Protein AF-A0A060CMR4-F1 (afdb_monomer_lite)

Sequence (78 aa):
MGYVVIQPIARWAFKNWSILSYRQLINYLIQRGECVVVTGGRSEAEFSAIQDIVHGCQPSERIINLAGKLEIPELAAL

InterPro domains:
  IPR002201 Glycosyl transferase, family 9 [PF01075] (3-78)

Radius of gyration: 11.99 Å; chains: 1; bounding box: 28×29×30 Å

Foldseek 3Di:
DDAAEDEQDDPDRVPGDDLVVLQVVVQVCVVVVHQYEYEEAPDPVSVVSVCSSVVSHDDDPSYHYCYNVDDPVRVVVD

Structure (mmCIF, N/CA/C/O backbone):
data_AF-A0A060CMR4-F1
#
_entry.id   AF-A0A060CMR4-F1
#
loop_
_atom_site.group_PDB
_atom_site.id
_atom_site.type_symbol
_atom_site.label_atom_id
_atom_site.label_alt_id
_atom_site.label_comp_id
_atom_site.label_asym_id
_atom_site.label_entity_id
_atom_site.label_seq_id
_atom_site.pdbx_PDB_ins_code
_atom_site.Cartn_x
_atom_site.Cartn_y
_atom_site.Cartn_z
_atom_site.occupancy
_atom_site.B_iso_or_equiv
_atom_site.auth_seq_id
_atom_site.auth_comp_id
_atom_site.auth_asym_id
_atom_site.auth_atom_id
_atom_site.pdbx_PDB_model_num
ATOM 1 N N . MET A 1 1 ? -15.448 -8.696 11.131 1.00 65.62 1 MET A N 1
ATOM 2 C CA . MET A 1 1 ? -15.131 -7.280 10.843 1.00 65.62 1 MET A CA 1
ATOM 3 C C . MET A 1 1 ? -14.414 -7.262 9.504 1.00 65.62 1 MET A C 1
ATOM 5 O O . MET A 1 1 ? -13.571 -8.127 9.316 1.00 65.62 1 MET A O 1
ATOM 9 N N . GLY A 1 2 ? -14.818 -6.405 8.565 1.00 90.44 2 GLY A N 1
ATOM 10 C CA . GLY A 1 2 ? -14.232 -6.354 7.217 1.00 90.44 2 GLY A CA 1
ATOM 11 C C . GLY A 1 2 ? -13.097 -5.334 7.107 1.00 90.44 2 GLY A C 1
ATOM 12 O O . GLY A 1 2 ? -12.911 -4.514 8.005 1.00 90.44 2 GLY A O 1
ATOM 13 N N . TYR A 1 3 ? -12.357 -5.391 6.004 1.00 97.62 3 TYR A N 1
ATOM 14 C CA . TYR A 1 3 ? -11.380 -4.381 5.595 1.00 97.62 3 TYR A CA 1
ATOM 15 C C . TYR A 1 3 ? -11.428 -4.192 4.079 1.00 97.62 3 TYR A C 1
ATOM 17 O O . TYR A 1 3 ? -11.976 -5.019 3.350 1.00 97.62 3 TYR A O 1
ATOM 25 N N . VAL A 1 4 ? -10.833 -3.098 3.608 1.00 98.31 4 VAL A N 1
ATOM 26 C CA . V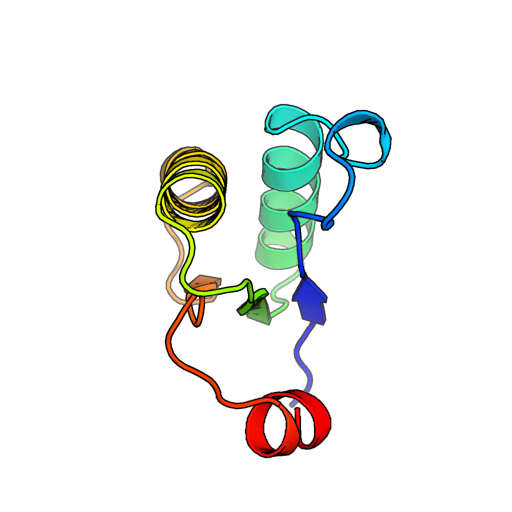AL A 1 4 ? -10.651 -2.801 2.187 1.00 98.31 4 VAL A CA 1
ATOM 27 C C . VAL A 1 4 ? -9.176 -2.946 1.841 1.00 98.31 4 VAL A C 1
ATOM 29 O O . VAL A 1 4 ? -8.332 -2.274 2.433 1.00 98.31 4 VAL A O 1
ATOM 32 N N . VAL A 1 5 ? -8.861 -3.802 0.869 1.00 98.19 5 VAL A N 1
ATOM 33 C CA . VAL A 1 5 ? -7.502 -3.939 0.329 1.00 98.19 5 VAL A CA 1
ATOM 34 C C . VAL A 1 5 ? -7.319 -2.977 -0.841 1.00 98.19 5 VAL A C 1
ATOM 36 O O . VAL A 1 5 ? -8.141 -2.938 -1.756 1.00 98.19 5 VAL A O 1
ATOM 39 N N . ILE A 1 6 ? -6.231 -2.210 -0.830 1.00 98.00 6 ILE A N 1
ATOM 40 C CA . ILE A 1 6 ? -5.844 -1.315 -1.921 1.00 98.00 6 ILE A CA 1
ATOM 41 C C . ILE A 1 6 ? -4.422 -1.663 -2.351 1.00 98.00 6 ILE A C 1
ATOM 43 O O . ILE A 1 6 ? -3.497 -1.573 -1.549 1.00 98.00 6 ILE A O 1
ATOM 47 N N . GLN A 1 7 ? -4.247 -1.980 -3.636 1.00 96.81 7 GLN A N 1
ATOM 48 C CA . GLN A 1 7 ? -2.940 -2.167 -4.267 1.00 96.81 7 GLN A CA 1
ATOM 49 C C . GLN A 1 7 ? -2.670 -1.012 -5.248 1.00 96.81 7 GLN A C 1
ATOM 51 O O . GLN A 1 7 ? -3.126 -1.073 -6.391 1.00 96.81 7 GLN A O 1
ATOM 56 N N . PRO A 1 8 ? -1.982 0.070 -4.828 1.00 96.38 8 PRO A N 1
ATOM 57 C CA . PRO A 1 8 ? -1.979 1.322 -5.587 1.00 96.38 8 PRO A CA 1
ATOM 58 C C . PRO A 1 8 ? -1.138 1.295 -6.864 1.00 96.38 8 PRO A C 1
ATOM 60 O O . PRO A 1 8 ? -1.385 2.077 -7.788 1.00 96.38 8 PRO A O 1
ATOM 63 N N . ILE A 1 9 ? -0.116 0.437 -6.894 1.00 95.81 9 ILE A N 1
ATOM 64 C CA . ILE A 1 9 ? 0.899 0.439 -7.942 1.00 95.81 9 ILE A CA 1
ATOM 65 C C . ILE A 1 9 ? 0.749 -0.803 -8.814 1.00 95.81 9 ILE A C 1
ATOM 67 O O . ILE A 1 9 ? 0.786 -1.939 -8.343 1.00 95.81 9 ILE A O 1
ATOM 71 N N . ALA A 1 10 ? 0.576 -0.569 -10.109 1.00 93.56 10 ALA A N 1
ATOM 72 C CA . ALA A 1 10 ? 0.574 -1.588 -11.136 1.00 93.56 10 ALA A CA 1
ATOM 73 C C . ALA A 1 10 ? 1.966 -1.726 -11.760 1.00 93.56 10 ALA A C 1
ATOM 75 O O . ALA A 1 10 ? 2.759 -0.786 -11.804 1.00 93.56 10 ALA A O 1
ATOM 76 N N . ARG A 1 11 ? 2.211 -2.887 -12.377 1.00 90.56 11 ARG A N 1
ATOM 77 C CA . ARG A 1 11 ? 3.419 -3.143 -13.178 1.00 90.56 11 ARG A CA 1
ATOM 78 C C . ARG A 1 11 ? 3.646 -2.098 -14.277 1.00 90.56 11 ARG A C 1
ATOM 80 O O . ARG A 1 11 ? 4.781 -1.827 -14.652 1.00 90.56 11 ARG A O 1
ATOM 87 N N . TRP A 1 12 ? 2.565 -1.553 -14.831 1.00 91.81 12 TRP A N 1
ATOM 88 C CA . TRP A 1 12 ? 2.617 -0.549 -15.886 1.00 91.81 12 TRP A CA 1
ATOM 89 C C . TRP A 1 12 ? 2.196 0.806 -15.327 1.00 91.81 12 TRP A C 1
ATOM 91 O O . TRP A 1 12 ? 1.013 1.023 -15.076 1.00 91.81 12 TRP A O 1
ATOM 101 N N . ALA A 1 13 ? 3.157 1.719 -15.181 1.00 89.75 13 ALA A N 1
ATOM 102 C CA . ALA A 1 13 ? 2.962 2.985 -14.474 1.00 89.75 13 ALA A CA 1
ATOM 103 C C . ALA A 1 13 ? 1.818 3.853 -15.027 1.00 89.75 13 ALA A C 1
ATOM 105 O O . ALA A 1 13 ? 1.124 4.506 -14.257 1.00 89.75 13 ALA A O 1
ATOM 106 N N . PHE A 1 14 ? 1.556 3.822 -16.339 1.00 93.12 14 PHE A N 1
ATOM 107 C CA . PHE A 1 14 ? 0.456 4.584 -16.949 1.00 93.12 14 PHE A CA 1
ATOM 108 C C . PHE A 1 14 ? -0.945 4.114 -16.513 1.00 93.12 14 P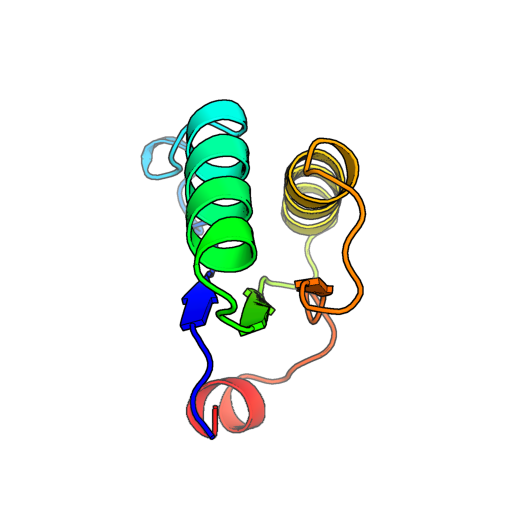HE A C 1
ATOM 110 O O . PHE A 1 14 ? -1.924 4.809 -16.766 1.00 93.12 14 PHE A O 1
ATOM 117 N N . LYS A 1 15 ? -1.055 2.931 -15.892 1.00 94.50 15 LYS A N 1
ATOM 118 C CA . LYS A 1 15 ? -2.307 2.420 -15.313 1.00 94.50 15 LYS A CA 1
ATOM 119 C C . LYS A 1 15 ? -2.515 2.867 -13.869 1.00 94.50 15 LYS A C 1
ATOM 121 O O . LYS A 1 15 ? -3.581 2.614 -13.315 1.00 94.50 15 LYS A O 1
ATOM 126 N N . ASN A 1 16 ? -1.510 3.487 -13.254 1.00 95.38 16 ASN A N 1
ATOM 127 C CA . ASN A 1 16 ? -1.618 3.948 -11.882 1.00 95.38 16 ASN A CA 1
ATOM 128 C C . ASN A 1 16 ? -2.555 5.147 -11.814 1.00 95.38 16 ASN A C 1
ATOM 130 O O . ASN A 1 16 ? -2.520 6.047 -12.655 1.00 95.38 16 ASN A O 1
ATOM 134 N N . TRP A 1 17 ? -3.359 5.181 -10.758 1.00 97.38 17 TRP A N 1
ATOM 135 C CA . TRP A 1 17 ? -4.079 6.386 -10.394 1.00 97.38 17 TRP A CA 1
ATOM 136 C C . TRP A 1 17 ? -3.138 7.416 -9.768 1.00 97.38 17 TRP A C 1
ATOM 138 O O . TRP A 1 17 ? -2.013 7.099 -9.371 1.00 97.38 17 TRP A O 1
ATOM 148 N N . SER A 1 18 ? -3.590 8.666 -9.673 1.00 97.12 18 SER A N 1
ATOM 149 C CA . SER A 1 18 ? -2.771 9.705 -9.050 1.00 97.12 18 SER A CA 1
ATOM 150 C C . SER A 1 18 ? -2.595 9.436 -7.549 1.00 97.12 18 SER A C 1
ATOM 152 O O . SER A 1 18 ? -3.520 8.970 -6.878 1.00 97.12 18 SER A O 1
ATOM 154 N N . ILE A 1 19 ? -1.429 9.792 -6.997 1.00 97.06 19 ILE A N 1
ATOM 155 C CA . ILE A 1 19 ? -1.159 9.714 -5.548 1.00 97.06 19 ILE A CA 1
ATOM 156 C C . ILE A 1 19 ? -2.241 10.458 -4.749 1.00 97.06 19 ILE A C 1
ATOM 158 O O . ILE A 1 19 ? -2.707 9.969 -3.720 1.00 97.06 19 ILE A O 1
ATOM 162 N N . LEU A 1 20 ? -2.680 11.624 -5.236 1.00 98.00 20 LEU A N 1
ATOM 163 C CA . LEU A 1 20 ? -3.719 12.424 -4.584 1.00 98.00 20 LEU A CA 1
ATOM 164 C C . LEU A 1 20 ? -5.068 11.699 -4.549 1.00 98.00 20 LEU A C 1
ATOM 166 O O . LEU A 1 20 ? -5.750 11.743 -3.526 1.00 98.00 20 LEU A O 1
ATOM 170 N N . SER A 1 21 ? -5.433 10.998 -5.623 1.00 98.31 21 SER A N 1
ATOM 171 C CA . SER A 1 21 ? -6.678 10.228 -5.689 1.00 98.31 21 SER A CA 1
ATOM 172 C C . SER A 1 21 ? -6.682 9.078 -4.678 1.00 98.31 21 SER A C 1
ATOM 174 O O . SER A 1 21 ? -7.676 8.888 -3.979 1.00 98.31 21 SER A O 1
ATOM 176 N N . TYR A 1 22 ? -5.558 8.367 -4.519 1.00 98.44 22 TYR A N 1
ATOM 177 C CA . TYR A 1 22 ? -5.432 7.344 -3.475 1.00 98.44 22 TYR A CA 1
ATOM 178 C C . TYR A 1 22 ? -5.537 7.935 -2.068 1.00 98.44 22 TYR A C 1
ATOM 180 O O . TYR A 1 22 ? -6.284 7.404 -1.251 1.00 98.44 22 TYR A O 1
ATOM 188 N N . ARG A 1 23 ? -4.861 9.057 -1.787 1.00 98.50 23 ARG A N 1
ATOM 189 C CA . ARG A 1 23 ? -4.960 9.741 -0.483 1.00 98.50 23 ARG A CA 1
ATOM 190 C C . ARG A 1 23 ? -6.401 10.132 -0.150 1.00 98.50 23 ARG A C 1
ATOM 192 O O . ARG A 1 23 ? -6.863 9.895 0.962 1.00 98.50 23 ARG A O 1
ATOM 199 N N . GLN A 1 24 ? -7.125 10.704 -1.114 1.00 98.62 24 GLN A N 1
ATOM 200 C CA . GLN A 1 24 ? -8.530 11.084 -0.940 1.00 98.62 24 GLN A CA 1
ATOM 201 C C . GLN A 1 24 ? -9.422 9.868 -0.670 1.00 98.62 24 GLN A C 1
ATOM 203 O O . GLN A 1 24 ? -10.224 9.903 0.263 1.00 98.62 24 GLN A O 1
ATOM 208 N N . LEU A 1 25 ? -9.253 8.787 -1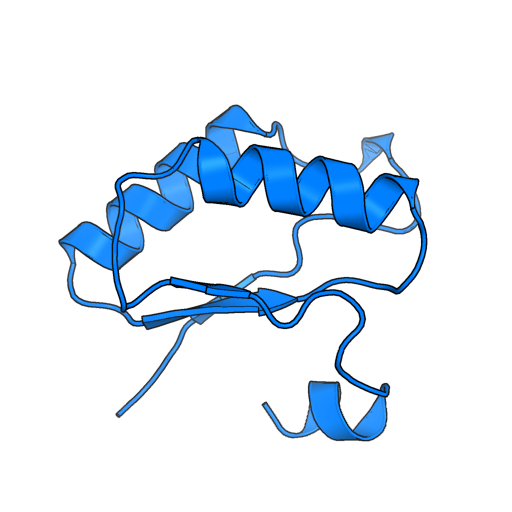.437 1.00 98.69 25 LEU A N 1
ATOM 209 C CA . LEU A 1 25 ? -10.007 7.548 -1.249 1.00 98.69 25 LEU A CA 1
ATOM 210 C C . LEU A 1 25 ? -9.742 6.924 0.126 1.00 98.69 25 LEU A C 1
ATOM 212 O O . LEU A 1 25 ? -10.687 6.582 0.833 1.00 98.69 25 LEU A O 1
ATOM 216 N N . ILE A 1 26 ? -8.472 6.801 0.519 1.00 98.62 26 ILE A N 1
ATOM 217 C CA . ILE A 1 26 ? -8.087 6.224 1.811 1.00 98.62 26 ILE A CA 1
ATOM 218 C C . ILE A 1 26 ? -8.678 7.059 2.947 1.00 98.62 26 ILE A C 1
ATOM 220 O O . ILE A 1 26 ? -9.363 6.510 3.804 1.00 98.62 26 ILE A O 1
ATOM 224 N N . ASN A 1 27 ? -8.506 8.383 2.924 1.00 98.56 27 ASN A N 1
ATOM 225 C CA . ASN A 1 27 ? -9.075 9.260 3.949 1.00 98.56 27 ASN A CA 1
ATOM 226 C C . ASN A 1 27 ? -10.602 9.128 4.038 1.00 98.56 27 ASN A C 1
ATOM 228 O O . ASN A 1 27 ? -11.141 9.059 5.139 1.00 98.56 27 ASN A O 1
ATOM 232 N N . TYR A 1 28 ? -11.297 9.039 2.901 1.00 98.56 28 TYR A N 1
ATOM 233 C CA . TYR A 1 28 ? -12.746 8.833 2.869 1.00 98.56 28 TYR A CA 1
ATOM 234 C C . TYR A 1 28 ? -13.166 7.509 3.528 1.00 98.56 28 TYR A C 1
ATOM 236 O O . TYR A 1 28 ? -14.097 7.488 4.333 1.00 98.56 28 TYR A O 1
ATOM 244 N N . LEU A 1 29 ? -12.471 6.406 3.230 1.00 98.44 29 LEU A N 1
ATOM 245 C CA . LEU A 1 29 ? -12.744 5.097 3.835 1.00 98.44 29 LEU A CA 1
ATOM 246 C C . LEU A 1 29 ? -12.496 5.114 5.349 1.00 98.44 29 LEU A C 1
ATOM 248 O O . LEU A 1 29 ? -13.333 4.653 6.125 1.00 98.44 29 LEU A O 1
ATOM 252 N N . ILE A 1 30 ? -11.394 5.725 5.779 1.00 97.81 30 ILE A N 1
ATOM 253 C CA . ILE A 1 30 ? -11.043 5.859 7.196 1.00 97.81 30 ILE A CA 1
ATOM 254 C C . ILE A 1 30 ? -12.073 6.715 7.945 1.00 97.81 30 ILE A C 1
ATOM 256 O O . ILE A 1 30 ? -12.491 6.344 9.041 1.00 97.81 30 ILE A O 1
ATOM 260 N N . GLN A 1 31 ? -12.541 7.820 7.354 1.00 97.56 31 GLN A N 1
ATOM 261 C CA . GLN A 1 31 ? -13.598 8.669 7.928 1.00 97.56 31 GLN A CA 1
ATOM 262 C C . GLN A 1 31 ? -14.933 7.930 8.083 1.00 97.56 31 GLN A C 1
ATOM 264 O O . GLN A 1 31 ? -15.715 8.248 8.976 1.00 97.56 31 GLN A O 1
ATOM 269 N N . ARG A 1 32 ? -15.182 6.911 7.255 1.00 97.12 32 ARG A N 1
ATOM 270 C CA . ARG A 1 32 ? -16.332 6.005 7.386 1.00 97.12 32 ARG A CA 1
ATOM 271 C C . ARG A 1 32 ? -16.137 4.908 8.437 1.00 97.12 32 ARG A C 1
ATOM 273 O O . ARG A 1 32 ? -17.061 4.137 8.674 1.00 97.12 32 ARG A O 1
ATOM 280 N N . GLY A 1 33 ? -14.968 4.840 9.071 1.00 96.38 33 GLY A N 1
ATOM 281 C CA . GLY A 1 33 ? -14.624 3.838 10.079 1.00 96.38 33 GLY A CA 1
ATOM 282 C C . GLY A 1 33 ? -14.046 2.538 9.513 1.00 96.38 33 GLY A C 1
ATOM 283 O O . GLY A 1 33 ? -13.752 1.630 10.296 1.00 96.38 33 GLY A O 1
ATOM 284 N N . GLU A 1 34 ? -13.844 2.448 8.195 1.00 97.94 34 GLU A N 1
ATOM 285 C CA . GLU A 1 34 ? -13.278 1.262 7.549 1.00 97.94 34 GLU A CA 1
ATOM 286 C C . GLU A 1 34 ? -11.799 1.083 7.910 1.00 97.94 34 GLU A C 1
ATOM 288 O O . GLU A 1 34 ? -11.073 2.051 8.147 1.00 97.94 34 GLU A O 1
ATOM 293 N N . CYS A 1 35 ? -11.340 -0.167 7.931 1.00 98.12 35 CYS A N 1
ATOM 294 C CA . CYS A 1 35 ? -9.915 -0.480 7.967 1.00 98.12 35 CYS A CA 1
ATOM 295 C C . CYS A 1 35 ? -9.395 -0.627 6.536 1.00 98.12 35 CYS A C 1
ATOM 297 O O . CYS A 1 35 ? -10.004 -1.320 5.719 1.00 98.12 35 CYS A O 1
ATOM 299 N N . VAL A 1 36 ? -8.276 0.028 6.234 1.00 98.50 36 VAL A N 1
ATOM 300 C CA . VAL A 1 36 ? -7.651 0.001 4.912 1.00 98.50 36 VAL A CA 1
ATOM 301 C C . VAL A 1 36 ? -6.312 -0.711 5.008 1.00 98.50 36 VAL A C 1
ATOM 303 O O . VAL A 1 36 ? -5.421 -0.280 5.738 1.00 98.50 36 VAL A O 1
ATOM 306 N N . VAL A 1 37 ? -6.158 -1.776 4.229 1.00 98.38 37 VAL A N 1
ATOM 307 C CA . VAL A 1 37 ? -4.899 -2.503 4.064 1.00 98.38 37 VAL A CA 1
ATOM 308 C C . VAL A 1 37 ? -4.284 -2.091 2.733 1.00 98.38 37 VAL A C 1
ATOM 310 O O . VAL A 1 37 ? -4.881 -2.293 1.678 1.00 98.38 37 VAL A O 1
ATOM 313 N N . VAL A 1 38 ? -3.093 -1.501 2.770 1.00 98.25 38 VAL A N 1
ATOM 314 C CA . VAL A 1 38 ? -2.354 -1.094 1.571 1.00 98.25 38 VAL A CA 1
ATOM 315 C C . VAL A 1 38 ? -1.294 -2.144 1.250 1.00 98.25 38 VAL A C 1
ATOM 317 O O . VAL A 1 38 ? -0.441 -2.441 2.088 1.00 98.25 38 VAL A O 1
ATOM 320 N N . THR A 1 39 ? -1.340 -2.697 0.040 1.00 97.75 39 THR A N 1
ATOM 321 C CA . THR A 1 39 ? -0.434 -3.748 -0.448 1.00 97.75 39 THR A CA 1
ATOM 322 C C . THR A 1 39 ? 0.373 -3.271 -1.655 1.00 97.75 39 THR A C 1
ATOM 324 O O . THR A 1 39 ? 0.054 -2.275 -2.306 1.00 97.75 39 THR A O 1
ATOM 327 N N . GLY A 1 40 ? 1.454 -3.984 -1.960 1.00 95.69 40 GLY A N 1
ATOM 328 C CA . GLY A 1 40 ? 2.339 -3.683 -3.082 1.00 95.69 40 GLY A CA 1
ATOM 329 C C . GLY A 1 40 ? 3.562 -4.589 -3.084 1.00 95.69 40 GLY A C 1
ATOM 330 O O . GLY A 1 40 ? 3.830 -5.278 -2.095 1.00 95.69 40 GLY A O 1
ATOM 331 N N . GLY A 1 41 ? 4.290 -4.600 -4.198 1.00 91.81 41 GLY A N 1
ATOM 332 C CA . GLY A 1 41 ? 5.508 -5.381 -4.360 1.00 91.81 41 GLY A CA 1
ATOM 333 C C . GLY A 1 41 ? 6.695 -4.841 -3.557 1.00 91.81 41 GLY A C 1
ATOM 334 O O . GLY A 1 41 ? 6.595 -3.884 -2.791 1.00 91.81 41 GLY A O 1
ATOM 335 N N . ARG A 1 42 ? 7.850 -5.489 -3.742 1.00 89.38 42 ARG A N 1
ATOM 336 C CA . ARG A 1 42 ? 9.122 -5.171 -3.063 1.00 89.38 42 ARG A CA 1
ATOM 337 C C . ARG A 1 42 ? 10.011 -4.191 -3.831 1.00 89.38 42 ARG A C 1
ATOM 339 O O . ARG A 1 42 ? 11.119 -3.913 -3.384 1.00 89.38 42 ARG A O 1
ATOM 346 N N . SER A 1 43 ? 9.584 -3.717 -5.002 1.00 92.88 43 SER A N 1
ATOM 347 C CA . SER A 1 43 ? 10.402 -2.775 -5.764 1.00 92.88 43 SER A CA 1
ATOM 348 C C . SER A 1 43 ? 10.487 -1.436 -5.024 1.00 92.88 43 SER A C 1
ATOM 350 O O . SER A 1 43 ? 9.509 -0.972 -4.439 1.00 92.88 43 SER A O 1
ATOM 352 N N . GLU A 1 44 ? 11.662 -0.806 -5.045 1.00 92.69 44 GLU A N 1
ATOM 353 C CA . GLU A 1 44 ? 11.892 0.473 -4.361 1.00 92.69 44 GLU A CA 1
ATOM 354 C C . GLU A 1 44 ? 10.941 1.568 -4.867 1.00 92.69 44 GLU A C 1
ATOM 356 O O . GLU A 1 44 ? 10.383 2.330 -4.079 1.00 92.69 44 GLU A O 1
ATOM 361 N N . ALA A 1 45 ? 10.678 1.584 -6.178 1.00 91.12 45 ALA A N 1
ATOM 362 C CA . ALA A 1 45 ? 9.740 2.511 -6.799 1.00 91.12 45 ALA A CA 1
ATOM 363 C C . ALA A 1 45 ? 8.301 2.332 -6.279 1.00 91.12 45 ALA A C 1
ATOM 365 O O . ALA A 1 45 ? 7.633 3.319 -5.970 1.00 91.12 45 ALA A O 1
ATOM 366 N N . GLU A 1 46 ? 7.823 1.087 -6.151 1.00 93.06 46 GLU A N 1
ATOM 367 C CA . GLU A 1 46 ? 6.505 0.803 -5.567 1.00 93.06 46 GLU A CA 1
ATOM 368 C C . GLU A 1 46 ? 6.446 1.217 -4.101 1.00 93.06 46 GLU A C 1
ATOM 370 O O . GLU A 1 46 ? 5.496 1.879 -3.680 1.00 93.06 46 GLU A O 1
ATOM 375 N N . PHE A 1 47 ? 7.473 0.852 -3.333 1.00 92.75 47 PHE A N 1
ATOM 376 C CA . PHE A 1 47 ? 7.535 1.154 -1.913 1.00 92.75 47 PHE A CA 1
ATOM 377 C C . PHE A 1 47 ? 7.521 2.664 -1.662 1.00 92.75 47 PHE A C 1
ATOM 379 O O . PHE A 1 47 ? 6.703 3.128 -0.872 1.00 92.75 47 PHE A O 1
ATOM 386 N N . SER A 1 48 ? 8.343 3.440 -2.378 1.00 93.88 48 SER A N 1
ATOM 387 C CA . SER A 1 48 ? 8.369 4.904 -2.269 1.00 93.88 48 SER A CA 1
ATOM 388 C C . SER A 1 48 ? 7.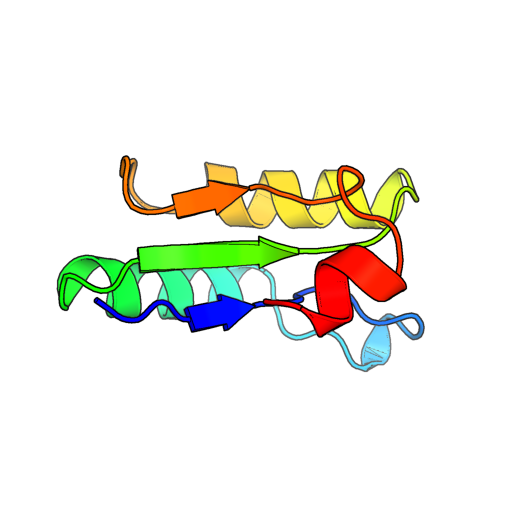004 5.518 -2.581 1.00 93.88 48 SER A C 1
ATOM 390 O O . SER A 1 48 ? 6.500 6.317 -1.799 1.00 93.88 48 SER A O 1
ATOM 392 N N . ALA A 1 49 ? 6.356 5.100 -3.672 1.00 95.50 49 ALA A N 1
ATOM 393 C CA . ALA A 1 49 ? 5.050 5.634 -4.049 1.00 95.50 49 ALA A CA 1
ATOM 394 C C . ALA A 1 49 ? 3.958 5.302 -3.014 1.00 95.50 49 ALA A C 1
ATOM 396 O O . ALA A 1 49 ? 3.096 6.133 -2.725 1.00 95.50 49 ALA A O 1
ATOM 397 N N . ILE A 1 50 ? 3.994 4.105 -2.420 1.00 97.25 50 ILE A N 1
ATOM 398 C CA . ILE A 1 50 ? 3.065 3.716 -1.351 1.00 97.25 50 ILE A CA 1
ATOM 399 C C . ILE A 1 50 ? 3.339 4.505 -0.069 1.00 97.25 50 ILE A C 1
ATOM 401 O O . ILE A 1 50 ? 2.390 4.964 0.565 1.00 97.25 50 ILE A O 1
ATOM 405 N N . GLN A 1 51 ? 4.606 4.707 0.302 1.00 95.50 51 GLN A N 1
ATOM 406 C CA . GLN A 1 51 ? 4.975 5.566 1.431 1.00 95.50 51 GLN A CA 1
ATOM 407 C C . GLN A 1 51 ? 4.474 6.995 1.212 1.00 95.50 51 GLN A C 1
ATOM 409 O O . GLN A 1 51 ? 3.856 7.564 2.108 1.00 95.50 51 GLN A O 1
ATOM 414 N N . ASP A 1 52 ? 4.634 7.543 0.007 1.00 97.31 52 ASP A N 1
ATOM 415 C CA . ASP A 1 52 ? 4.115 8.866 -0.338 1.00 97.31 52 ASP A CA 1
ATOM 416 C C . ASP A 1 52 ? 2.590 8.927 -0.208 1.00 97.31 52 ASP A C 1
ATOM 418 O O . ASP A 1 52 ? 2.042 9.905 0.306 1.00 97.31 52 ASP A O 1
ATOM 422 N N . ILE A 1 53 ? 1.869 7.892 -0.646 1.00 98.19 53 ILE A N 1
ATOM 423 C CA . ILE A 1 53 ? 0.415 7.810 -0.465 1.00 98.19 53 ILE A CA 1
ATOM 424 C C . ILE A 1 53 ? 0.069 7.800 1.028 1.00 98.19 53 ILE A C 1
ATOM 426 O O . ILE A 1 53 ? -0.691 8.659 1.472 1.00 98.19 53 ILE A O 1
ATOM 430 N N . VAL A 1 54 ? 0.637 6.875 1.806 1.00 97.75 54 VAL A N 1
ATOM 431 C CA . VAL A 1 54 ? 0.288 6.669 3.221 1.00 97.75 54 VAL A CA 1
ATOM 432 C C . VAL A 1 54 ? 0.665 7.879 4.081 1.00 97.75 54 VAL A C 1
ATOM 434 O O . VAL A 1 54 ? -0.173 8.354 4.843 1.00 97.75 54 VAL A O 1
ATOM 437 N N . HIS A 1 55 ? 1.865 8.444 3.923 1.00 97.06 55 HIS A N 1
ATOM 438 C CA . HIS A 1 55 ? 2.306 9.621 4.684 1.00 97.06 55 HIS A CA 1
ATOM 439 C C . HIS A 1 55 ? 1.506 10.888 4.373 1.00 97.06 55 HIS A C 1
ATOM 441 O O . HIS A 1 55 ? 1.449 11.795 5.198 1.00 97.06 55 HIS A O 1
ATOM 447 N N . GLY A 1 56 ? 0.890 10.971 3.192 1.00 97.75 56 GLY A N 1
ATOM 448 C CA . GLY A 1 56 ? -0.001 12.079 2.854 1.00 97.75 56 GLY A CA 1
ATOM 449 C C . GLY A 1 56 ? -1.467 11.855 3.231 1.00 97.75 56 GLY A C 1
ATOM 450 O O . GLY A 1 56 ? -2.298 12.707 2.911 1.00 97.75 56 GLY A O 1
ATOM 451 N N . CYS A 1 57 ? -1.807 10.724 3.855 1.00 98.19 57 CYS A N 1
ATOM 452 C CA . CYS A 1 57 ? -3.126 10.499 4.441 1.00 98.19 57 CYS A CA 1
ATOM 453 C C . CYS A 1 57 ? -3.227 11.145 5.831 1.00 98.19 57 CYS A C 1
ATOM 455 O O . CYS A 1 57 ? -2.228 11.492 6.460 1.00 98.19 57 CYS A O 1
ATOM 457 N N . GLN A 1 58 ? -4.453 11.301 6.328 1.00 95.69 58 GLN A N 1
ATOM 458 C CA . GLN A 1 58 ? -4.678 11.674 7.722 1.00 95.69 58 GLN A CA 1
ATOM 459 C C . GLN A 1 58 ? -4.148 10.549 8.633 1.00 95.69 58 GLN A C 1
ATOM 461 O O . GLN A 1 58 ? -4.448 9.382 8.362 1.00 95.69 58 GLN A O 1
ATOM 466 N N . PRO A 1 59 ? -3.382 10.860 9.699 1.00 95.19 59 PRO A N 1
ATOM 467 C CA . PRO A 1 59 ? -2.876 9.842 10.614 1.00 95.19 59 PRO A CA 1
ATOM 468 C C . PRO A 1 59 ? -4.011 8.990 11.183 1.00 95.19 59 PRO A C 1
ATOM 470 O O . PRO A 1 59 ? -4.988 9.519 11.715 1.00 95.19 59 PRO A O 1
ATOM 473 N N . SER A 1 60 ? -3.895 7.670 11.058 1.00 96.75 60 SER A N 1
ATOM 474 C CA . SER A 1 60 ? -4.907 6.740 11.548 1.00 96.75 60 SER A CA 1
ATOM 475 C C . SER A 1 60 ? -4.325 5.351 11.770 1.00 96.75 60 SER A C 1
ATOM 477 O O . SER A 1 60 ? -3.658 4.804 10.896 1.00 96.75 60 SER A O 1
ATOM 479 N N . GLU A 1 61 ? -4.663 4.741 12.905 1.00 96.75 61 GLU A N 1
ATOM 480 C CA . GLU A 1 61 ? -4.338 3.341 13.218 1.00 96.75 61 GLU A CA 1
ATOM 481 C C . GLU A 1 61 ? -5.100 2.343 12.329 1.00 96.75 61 GLU A C 1
ATOM 483 O O . GLU A 1 61 ? -4.790 1.156 12.306 1.00 96.75 61 GLU A O 1
ATOM 488 N N . ARG A 1 62 ? -6.100 2.817 11.573 1.00 97.19 62 ARG A N 1
ATOM 489 C CA . ARG A 1 62 ? -6.888 1.999 10.642 1.00 97.19 62 ARG A CA 1
ATOM 490 C C . ARG A 1 62 ? -6.230 1.838 9.269 1.00 97.19 62 ARG A C 1
ATOM 492 O O . ARG A 1 62 ? -6.790 1.127 8.437 1.00 97.19 62 ARG A O 1
ATOM 499 N N . ILE A 1 63 ? -5.077 2.472 9.028 1.00 98.25 63 ILE A N 1
ATOM 500 C CA . ILE A 1 63 ? -4.274 2.299 7.809 1.00 98.25 63 ILE A CA 1
ATOM 501 C C . ILE A 1 63 ? -3.152 1.299 8.101 1.00 98.25 63 ILE A C 1
ATOM 503 O O . ILE A 1 63 ? -2.209 1.600 8.831 1.00 98.25 63 ILE A O 1
ATOM 507 N N . ILE A 1 64 ? -3.225 0.116 7.497 1.00 97.81 64 ILE A N 1
ATOM 508 C CA . ILE A 1 64 ? -2.235 -0.950 7.663 1.00 97.81 64 ILE A CA 1
ATOM 509 C C . ILE A 1 64 ? -1.417 -1.060 6.377 1.00 97.81 64 ILE A C 1
ATOM 511 O O . ILE A 1 64 ? -1.937 -1.442 5.333 1.00 97.81 64 ILE A O 1
ATOM 515 N N . ASN A 1 65 ? -0.122 -0.747 6.440 1.00 97.19 65 ASN A N 1
ATOM 516 C CA . ASN A 1 65 ? 0.780 -0.871 5.293 1.00 97.19 65 ASN A CA 1
ATOM 517 C C . ASN A 1 65 ? 1.513 -2.227 5.302 1.00 97.19 65 ASN A C 1
ATOM 519 O O . ASN A 1 65 ? 2.394 -2.474 6.141 1.00 97.19 65 ASN A O 1
ATOM 523 N N . LEU A 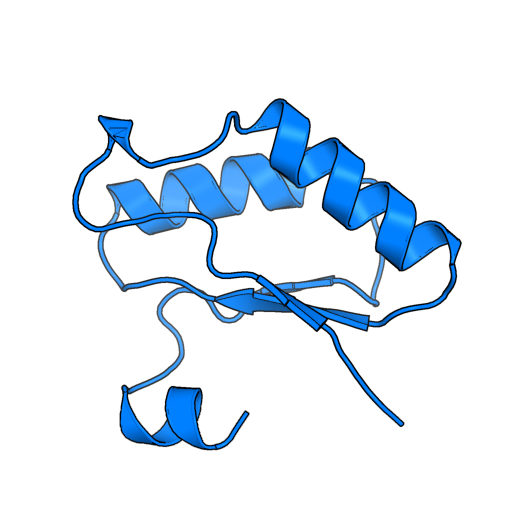1 66 ? 1.161 -3.081 4.339 1.00 97.00 66 LEU A N 1
ATOM 524 C CA . LEU A 1 66 ? 1.755 -4.397 4.088 1.00 97.00 66 LEU A CA 1
ATOM 525 C C . LEU A 1 66 ? 2.597 -4.452 2.801 1.00 97.00 66 LEU A C 1
ATOM 527 O O . LEU A 1 66 ? 2.979 -5.539 2.367 1.00 97.00 66 LEU A O 1
ATOM 531 N N . ALA A 1 67 ? 2.919 -3.311 2.187 1.00 95.69 67 ALA A N 1
ATOM 532 C CA . ALA A 1 67 ? 3.754 -3.273 0.988 1.00 95.69 67 ALA A CA 1
ATOM 533 C C . ALA A 1 67 ? 5.108 -3.965 1.214 1.00 95.69 67 ALA A C 1
ATOM 535 O O . ALA A 1 67 ? 5.805 -3.697 2.195 1.00 95.69 67 ALA A O 1
ATOM 536 N N . GLY A 1 68 ? 5.456 -4.888 0.315 1.00 93.75 68 GLY A N 1
ATOM 537 C CA . GLY A 1 68 ? 6.678 -5.689 0.381 1.00 93.75 68 GLY A CA 1
ATOM 538 C C . GLY A 1 68 ? 6.715 -6.767 1.475 1.00 93.75 68 GLY A C 1
ATOM 539 O O . GLY A 1 68 ? 7.704 -7.501 1.548 1.00 93.75 68 GLY A O 1
ATOM 540 N N . LYS A 1 69 ? 5.665 -6.891 2.302 1.00 95.31 69 LYS A N 1
ATOM 541 C CA . LYS A 1 69 ? 5.614 -7.809 3.457 1.00 95.31 69 LYS A CA 1
ATOM 542 C C . LYS A 1 69 ? 4.908 -9.136 3.185 1.00 95.31 69 LYS A C 1
ATOM 544 O O . LYS A 1 69 ? 4.925 -9.985 4.064 1.00 95.31 69 LYS A O 1
ATOM 549 N N . LEU A 1 70 ? 4.292 -9.293 2.015 1.00 95.06 70 LEU A N 1
ATOM 550 C CA . LEU A 1 70 ? 3.502 -10.471 1.661 1.00 95.06 70 LEU A CA 1
ATOM 551 C C . LEU A 1 70 ? 4.092 -11.184 0.447 1.00 95.06 70 LEU A C 1
ATOM 553 O O . LEU A 1 70 ? 4.497 -10.544 -0.527 1.00 95.06 70 LEU A O 1
ATOM 557 N N . GLU A 1 71 ? 4.079 -12.507 0.495 1.00 94.69 71 GLU A N 1
ATOM 558 C CA . GLU A 1 71 ? 4.185 -13.375 -0.670 1.00 94.69 71 GLU A CA 1
ATOM 559 C C . GLU A 1 71 ? 2.820 -13.511 -1.372 1.00 94.69 71 GLU A C 1
ATOM 561 O O . GLU A 1 71 ? 1.762 -13.240 -0.801 1.00 94.69 71 GLU A O 1
ATOM 566 N N . ILE A 1 72 ? 2.818 -13.957 -2.632 1.00 92.19 72 ILE A N 1
ATOM 567 C CA . ILE A 1 72 ? 1.587 -14.064 -3.441 1.00 92.19 72 ILE A CA 1
ATOM 568 C C . ILE A 1 72 ? 0.494 -14.938 -2.788 1.00 92.19 72 ILE A C 1
ATOM 570 O O . ILE A 1 72 ? -0.664 -14.519 -2.810 1.00 92.19 72 ILE A O 1
ATOM 574 N N . PRO A 1 73 ? 0.795 -16.109 -2.186 1.00 96.56 73 PRO A N 1
ATOM 575 C CA . PRO A 1 73 ? -0.233 -16.900 -1.508 1.00 96.56 73 PRO A CA 1
ATOM 576 C C . PRO A 1 73 ? -0.829 -16.198 -0.282 1.00 96.56 73 PRO A C 1
ATOM 578 O O . PRO A 1 73 ? -2.019 -16.340 -0.025 1.00 96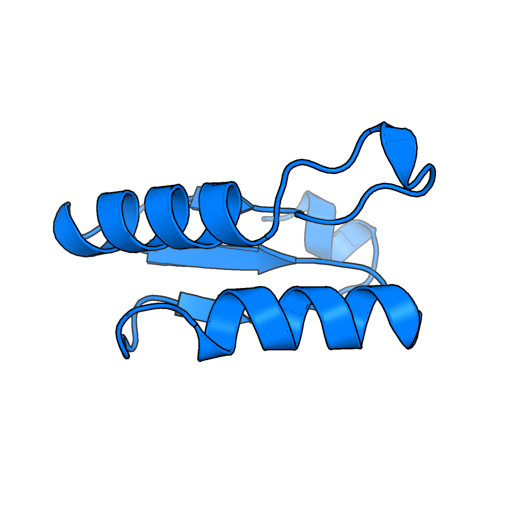.56 73 PRO A O 1
ATOM 581 N N . GLU A 1 74 ? -0.025 -15.423 0.451 1.00 96.56 74 GLU A N 1
ATOM 582 C CA . GLU A 1 74 ? -0.488 -14.660 1.616 1.00 96.56 74 GLU A CA 1
ATOM 583 C C . GLU A 1 74 ? -1.402 -13.512 1.180 1.00 96.56 74 GLU A C 1
ATOM 585 O O . GLU A 1 74 ? -2.442 -13.287 1.790 1.00 96.56 74 GLU A O 1
ATOM 590 N N . LEU A 1 75 ? -1.060 -12.838 0.075 1.00 95.44 75 LEU A N 1
ATOM 591 C CA . LEU A 1 75 ? -1.908 -11.813 -0.533 1.00 95.44 75 LEU A CA 1
ATOM 592 C C . LEU A 1 75 ? -3.265 -12.376 -0.984 1.00 95.44 75 LEU A C 1
ATOM 594 O O . LEU A 1 75 ? -4.279 -11.710 -0.815 1.00 95.44 75 LEU A O 1
ATOM 598 N N . ALA A 1 76 ? -3.296 -13.586 -1.548 1.00 94.81 76 ALA A N 1
ATOM 599 C CA . ALA A 1 76 ? -4.533 -14.231 -1.995 1.00 94.81 76 ALA A CA 1
ATOM 600 C C . ALA A 1 76 ? -5.447 -14.689 -0.843 1.00 94.81 76 ALA A C 1
ATOM 602 O O . ALA A 1 76 ? -6.613 -14.996 -1.083 1.00 94.81 76 ALA A O 1
ATOM 603 N N . ALA A 1 77 ? -4.910 -14.779 0.377 1.00 95.44 77 ALA A N 1
ATOM 604 C CA . ALA A 1 77 ? -5.650 -15.158 1.576 1.00 95.44 77 ALA A CA 1
ATOM 605 C C . ALA A 1 77 ? -6.257 -13.958 2.327 1.00 95.44 77 ALA A C 1
ATOM 607 O O . ALA A 1 77 ? -6.996 -14.173 3.291 1.00 95.44 77 ALA A O 1
ATOM 608 N N . LEU A 1 78 ? -5.936 -12.724 1.911 1.00 91.31 78 LEU A N 1
ATOM 609 C CA . LEU A 1 78 ? -6.619 -11.509 2.365 1.00 91.31 78 LEU A CA 1
ATOM 610 C C . LEU A 1 78 ? -8.032 -11.427 1.772 1.00 91.31 78 LEU A C 1
ATOM 612 O O . LEU A 1 78 ? -8.905 -10.870 2.470 1.00 91.31 78 LEU A O 1
#

pLDDT: mean 95.59, std 4.2, range [65.62, 98.69]

Secondary structure (DSSP, 8-state):
---EEE----SSGGGPPPHHHHHHHHHHHHHTT--EEE---S-HHHHHHHHHHHHTSPP-TTEEE-TTS--HHHHHT-

Organism: NCBI:txid454005